Protein AF-A0A2M8PNL7-F1 (afdb_monomer_lite)

Radius of gyration: 15.79 Å; chains: 1; bounding box: 39×32×40 Å

Secondary structure (DSSP, 8-state):
--EE-TT--EE--S-SEEEEEEEEEEHHHHHHHHHHHSTTSSEEEEEEEEEETTEEEEEEEEEEEPPPGGGSEEETTEEEEEEEEEEEPPPP-

Foldseek 3Di:
DWDQDPVRDTDPPDDQKDKDWDFKDFPVRVCCCCCPAVVVDQKHKDWDFDDDPPGGPDIFIWIKGWDDPVRFDDDDRMTGGTIIMTGTDDDDD

pLDDT: mean 75.98, std 16.89, range [33.62, 93.44]

Structure (mmCIF, N/CA/C/O backbone):
data_AF-A0A2M8PNL7-F1
#
_entry.id   AF-A0A2M8PNL7-F1
#
loop_
_atom_site.group_PDB
_atom_site.id
_atom_site.type_symbol
_atom_site.label_atom_id
_atom_site.label_alt_id
_atom_site.label_comp_id
_atom_site.label_asym_id
_atom_site.label_entity_id
_atom_site.label_seq_id
_atom_site.pdbx_PDB_ins_code
_atom_site.Cartn_x
_atom_site.Cartn_y
_atom_site.Cartn_z
_atom_site.occupancy
_atom_site.B_iso_or_equiv
_atom_site.auth_seq_id
_atom_site.auth_comp_id
_atom_site.auth_asym_id
_atom_site.auth_atom_id
_atom_site.pdbx_PDB_model_num
ATOM 1 N N . ALA A 1 1 ? -19.305 -5.698 9.439 1.00 41.25 1 ALA A N 1
ATOM 2 C CA . ALA A 1 1 ? -19.807 -5.557 10.821 1.00 41.25 1 ALA A CA 1
ATOM 3 C C . ALA A 1 1 ? -20.255 -4.118 11.020 1.00 41.25 1 ALA A C 1
ATOM 5 O O . ALA A 1 1 ? -19.416 -3.237 10.895 1.00 41.25 1 ALA A O 1
ATOM 6 N N . PHE A 1 2 ? -21.546 -3.881 11.242 1.00 36.56 2 PHE A N 1
ATOM 7 C CA . PHE A 1 2 ? -22.093 -2.554 11.534 1.00 36.56 2 PHE A CA 1
ATOM 8 C C . PHE A 1 2 ? -21.763 -2.196 12.987 1.00 36.56 2 PHE A C 1
ATOM 10 O O . PHE A 1 2 ? -21.939 -3.031 13.872 1.00 36.56 2 PHE A O 1
ATOM 17 N N . ARG A 1 3 ? -21.242 -0.992 13.241 1.00 40.94 3 ARG A N 1
ATOM 18 C CA . ARG A 1 3 ? -21.089 -0.468 14.604 1.00 40.94 3 ARG A CA 1
ATOM 19 C C . ARG A 1 3 ? -22.181 0.570 14.809 1.00 40.94 3 ARG A C 1
ATOM 21 O O . ARG A 1 3 ? -22.141 1.622 14.186 1.00 40.94 3 ARG A O 1
ATOM 28 N N . ILE A 1 4 ? -23.151 0.240 15.652 1.00 39.72 4 ILE A N 1
ATOM 29 C CA . ILE A 1 4 ? -24.209 1.158 16.074 1.00 39.72 4 ILE A CA 1
ATOM 30 C C . ILE A 1 4 ? -23.706 1.825 17.355 1.00 39.72 4 ILE A C 1
ATOM 32 O O . ILE A 1 4 ? -23.396 1.129 18.324 1.00 39.72 4 ILE A O 1
ATOM 36 N N . ARG A 1 5 ? -23.556 3.153 17.351 1.00 41.78 5 ARG A N 1
ATOM 37 C CA . ARG A 1 5 ? -23.366 3.921 18.589 1.00 41.78 5 ARG A CA 1
ATOM 38 C C . ARG A 1 5 ? -24.738 4.211 19.208 1.00 41.78 5 ARG A C 1
ATOM 40 O O . ARG A 1 5 ? -25.746 4.247 18.509 1.00 41.78 5 ARG A O 1
ATOM 47 N N . ALA A 1 6 ? -24.773 4.414 20.525 1.00 45.19 6 ALA A N 1
ATOM 48 C CA . ALA A 1 6 ? -25.996 4.679 21.295 1.00 45.19 6 ALA A CA 1
ATOM 49 C C . ALA A 1 6 ? -26.700 6.012 20.937 1.00 45.19 6 ALA A C 1
ATOM 51 O O . ALA A 1 6 ? -27.745 6.316 21.499 1.00 45.19 6 ALA A O 1
ATOM 52 N N . ASP A 1 7 ? -26.148 6.786 19.998 1.00 48.06 7 ASP A N 1
ATOM 53 C CA . ASP A 1 7 ? -26.719 8.017 19.440 1.00 48.06 7 ASP A CA 1
ATOM 54 C C . ASP A 1 7 ? -27.625 7.771 18.214 1.00 48.06 7 ASP A C 1
ATOM 56 O O . ASP A 1 7 ? -28.124 8.717 17.611 1.00 48.06 7 ASP A O 1
ATOM 60 N N . GLY A 1 8 ? -27.853 6.507 17.833 1.00 33.62 8 GLY A N 1
ATOM 61 C CA . GLY A 1 8 ? -28.714 6.147 16.703 1.00 33.62 8 GLY A CA 1
ATOM 62 C C . GLY A 1 8 ? -28.072 6.376 15.334 1.00 33.62 8 GLY A C 1
ATOM 63 O O . GLY A 1 8 ? -28.717 6.144 14.309 1.00 33.62 8 GLY A O 1
ATOM 64 N N . THR A 1 9 ? -26.799 6.775 15.285 1.00 34.72 9 THR A N 1
ATOM 65 C CA . THR A 1 9 ? -26.127 7.035 14.016 1.00 34.72 9 THR A CA 1
ATOM 66 C C . THR A 1 9 ? -25.557 5.741 13.446 1.00 34.72 9 THR A C 1
ATOM 68 O O . THR A 1 9 ? -24.608 5.146 13.966 1.00 34.72 9 THR A O 1
ATOM 71 N N . ILE A 1 10 ? -26.166 5.275 12.355 1.00 41.25 10 ILE A N 1
ATOM 72 C CA . ILE A 1 10 ? -25.716 4.095 11.617 1.00 41.25 10 ILE A CA 1
ATOM 73 C C . ILE A 1 10 ? -24.585 4.531 10.691 1.00 41.25 10 ILE A C 1
ATOM 75 O O . ILE A 1 10 ? -24.817 5.051 9.602 1.00 41.25 10 ILE A O 1
ATOM 79 N N . TYR A 1 11 ? -23.347 4.290 11.106 1.00 43.62 11 TYR A N 1
ATOM 80 C CA . TYR A 1 11 ? -22.202 4.464 10.227 1.00 43.62 11 TYR A CA 1
ATOM 81 C C . TYR A 1 11 ? -21.754 3.108 9.674 1.00 43.62 11 TYR A C 1
ATOM 83 O O . TYR A 1 11 ? -21.494 2.154 10.416 1.00 43.62 11 TYR A O 1
ATOM 91 N N . ILE A 1 12 ? -21.637 3.011 8.349 1.00 46.69 12 ILE A N 1
ATOM 92 C CA . ILE A 1 12 ? -21.093 1.827 7.678 1.00 46.69 12 ILE A CA 1
ATOM 93 C C . ILE A 1 12 ? -19.618 1.717 8.081 1.00 46.69 12 ILE A C 1
ATOM 95 O O . ILE A 1 12 ? -18.767 2.477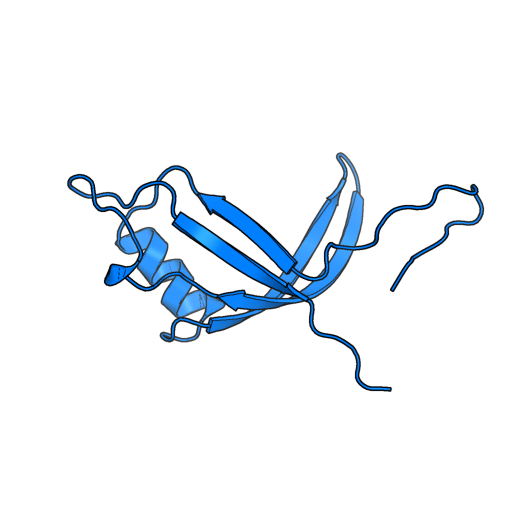 7.623 1.00 46.69 12 ILE A O 1
ATOM 99 N N . ALA A 1 13 ? -19.303 0.800 8.995 1.00 49.97 13 ALA A N 1
ATOM 100 C CA . ALA A 1 13 ? -17.940 0.596 9.465 1.00 49.97 13 ALA A CA 1
ATOM 101 C C . ALA A 1 13 ? -17.110 -0.114 8.388 1.00 49.97 13 ALA A C 1
ATOM 103 O O . ALA A 1 13 ? -16.997 -1.341 8.397 1.00 49.97 13 ALA A O 1
ATOM 104 N N . GLY A 1 14 ? -16.530 0.684 7.491 1.00 53.25 14 GLY A N 1
ATOM 105 C CA . GLY A 1 14 ? -15.597 0.264 6.449 1.00 53.25 14 GLY A CA 1
ATOM 106 C C . GLY A 1 14 ? -16.277 -0.558 5.358 1.00 53.25 14 GLY A C 1
ATOM 107 O O . GLY A 1 14 ? -16.773 -1.657 5.608 1.00 53.25 14 GLY A O 1
ATOM 108 N N . PHE A 1 15 ? -16.284 -0.039 4.132 1.00 58.19 15 PHE A N 1
ATOM 109 C CA . PHE A 1 15 ? -16.668 -0.820 2.959 1.00 58.19 15 PHE A CA 1
ATOM 110 C C . PHE A 1 15 ? -15.845 -2.121 2.918 1.00 58.19 15 PHE A C 1
ATOM 112 O O . PHE A 1 15 ? -14.652 -2.116 3.223 1.00 58.19 15 PHE A O 1
ATOM 119 N N . GLY A 1 16 ? -16.480 -3.254 2.586 1.00 67.00 16 GLY A N 1
ATOM 120 C CA . GLY A 1 16 ? -15.808 -4.565 2.554 1.00 67.00 16 GLY A CA 1
ATOM 121 C C . GLY A 1 16 ? -14.603 -4.595 1.606 1.00 67.00 16 GLY A C 1
ATOM 122 O O . GLY A 1 16 ? -13.629 -5.304 1.852 1.00 67.00 16 GLY A O 1
ATOM 123 N N . SER A 1 17 ? -14.640 -3.747 0.579 1.00 72.44 17 SER A N 1
ATOM 124 C CA . SER A 1 17 ? -13.481 -3.353 -0.211 1.00 72.44 17 SER A CA 1
ATOM 125 C C . SER A 1 17 ? -13.511 -1.846 -0.467 1.00 72.44 17 SER A C 1
ATOM 127 O O . SER A 1 17 ? -14.579 -1.242 -0.556 1.00 72.44 17 SER A O 1
ATOM 129 N N . MET A 1 18 ? -12.333 -1.242 -0.565 1.00 77.62 18 MET A N 1
ATOM 130 C CA . MET A 1 18 ? -12.128 0.164 -0.893 1.00 77.62 18 MET A CA 1
ATOM 131 C C . MET A 1 18 ? -11.059 0.257 -1.978 1.00 77.62 18 MET A C 1
ATOM 133 O O . MET A 1 18 ? -10.081 -0.488 -1.948 1.00 77.62 18 MET A O 1
ATOM 137 N N . SER A 1 19 ? -11.232 1.173 -2.928 1.00 81.12 19 SER A N 1
ATOM 138 C CA . SER A 1 19 ? -10.204 1.495 -3.916 1.00 81.12 19 SER A CA 1
ATOM 139 C C . SER A 1 19 ? -9.715 2.914 -3.666 1.00 81.12 19 SER A C 1
ATOM 141 O O . SER A 1 19 ? -10.498 3.857 -3.757 1.00 81.12 19 SER A O 1
ATOM 143 N N . LEU A 1 20 ? -8.435 3.063 -3.339 1.00 81.31 20 LEU A N 1
ATOM 144 C CA . LEU A 1 20 ? -7.769 4.356 -3.262 1.00 81.31 20 LEU A CA 1
ATOM 145 C C . LEU A 1 20 ? -7.113 4.630 -4.614 1.00 81.31 20 LEU A C 1
ATOM 147 O O . LEU A 1 20 ? -6.205 3.909 -5.021 1.00 81.31 20 LEU A O 1
ATOM 151 N N . LEU A 1 21 ? -7.587 5.655 -5.313 1.00 84.00 21 LEU A N 1
ATOM 152 C CA . LEU A 1 21 ? -7.013 6.065 -6.588 1.00 84.00 21 LEU A CA 1
ATOM 153 C C . LEU A 1 21 ? -5.867 7.046 -6.337 1.00 84.00 21 LEU A C 1
ATOM 155 O O . LEU A 1 21 ? -6.092 8.140 -5.818 1.00 84.00 21 LEU A O 1
ATOM 159 N N . LEU A 1 22 ? -4.649 6.664 -6.713 1.00 83.00 22 LEU A N 1
ATOM 160 C CA . LEU A 1 22 ? -3.520 7.586 -6.731 1.00 83.00 22 LEU A CA 1
ATOM 161 C C . LEU A 1 22 ? -3.477 8.294 -8.093 1.00 83.00 22 LEU A C 1
ATOM 163 O O . LEU A 1 22 ? -3.396 7.613 -9.116 1.00 83.00 22 LEU A O 1
ATOM 167 N N . PRO A 1 23 ? -3.524 9.638 -8.141 1.00 82.81 23 PRO A N 1
ATOM 168 C CA . PRO A 1 23 ? -3.574 10.367 -9.408 1.00 82.81 23 PRO A CA 1
ATOM 169 C C . PRO A 1 23 ? -2.299 10.170 -10.232 1.00 82.81 23 PRO A C 1
ATOM 171 O O . PRO A 1 23 ? -2.376 9.972 -11.441 1.00 82.81 23 PRO A O 1
ATOM 174 N N . ALA A 1 24 ? -1.141 10.168 -9.570 1.00 84.56 24 ALA A N 1
ATOM 175 C CA . ALA A 1 24 ? 0.145 9.858 -10.168 1.00 84.56 24 ALA A CA 1
ATOM 176 C C . ALA A 1 24 ? 1.085 9.246 -9.120 1.00 84.56 24 ALA A C 1
ATOM 178 O O . ALA A 1 24 ? 1.040 9.623 -7.947 1.00 84.56 24 ALA A O 1
ATOM 179 N N . ILE A 1 25 ? 1.949 8.329 -9.547 1.00 89.75 25 ILE A N 1
ATOM 180 C CA . ILE A 1 25 ? 3.009 7.746 -8.719 1.00 89.75 25 ILE A CA 1
ATOM 181 C C . ILE A 1 25 ? 4.267 7.514 -9.566 1.00 89.75 25 ILE A C 1
ATOM 183 O O . ILE A 1 25 ? 4.177 7.154 -10.740 1.00 89.75 25 ILE A O 1
ATOM 187 N N . THR A 1 26 ? 5.452 7.739 -8.999 1.00 91.12 26 THR A N 1
ATOM 188 C CA . THR A 1 26 ? 6.720 7.382 -9.659 1.00 91.12 26 THR A CA 1
ATOM 189 C C . THR A 1 26 ? 7.017 5.890 -9.509 1.00 91.12 26 THR A C 1
ATOM 191 O O . THR A 1 26 ? 6.518 5.236 -8.591 1.00 91.12 26 THR A O 1
ATOM 194 N N . TRP A 1 27 ? 7.903 5.351 -10.354 1.00 88.31 27 TRP A N 1
ATOM 195 C CA . TRP A 1 27 ? 8.376 3.968 -10.201 1.00 88.31 27 TRP A CA 1
ATOM 196 C C . TRP A 1 27 ? 8.946 3.701 -8.799 1.00 88.31 27 TRP A C 1
ATOM 198 O O . TRP A 1 27 ? 8.568 2.725 -8.161 1.00 88.31 27 TRP A O 1
ATOM 208 N N . ALA A 1 28 ? 9.791 4.599 -8.281 1.00 90.56 28 ALA A N 1
ATOM 209 C CA . ALA A 1 28 ? 10.410 4.436 -6.965 1.00 90.56 28 ALA A CA 1
ATOM 210 C C . ALA A 1 28 ? 9.378 4.425 -5.822 1.00 90.56 28 ALA A C 1
ATOM 212 O O . ALA A 1 28 ? 9.491 3.638 -4.885 1.00 90.56 28 ALA A O 1
ATOM 213 N N . GLN A 1 29 ? 8.343 5.267 -5.906 1.00 90.56 29 GLN A N 1
ATOM 214 C CA . GLN A 1 29 ? 7.249 5.271 -4.932 1.00 90.56 29 GLN A CA 1
ATOM 215 C C . GLN A 1 29 ? 6.428 3.979 -5.007 1.00 90.56 29 GLN A C 1
ATOM 217 O O . GLN A 1 29 ? 6.077 3.415 -3.972 1.00 90.56 29 GLN A O 1
ATOM 222 N N . TYR A 1 30 ? 6.146 3.483 -6.213 1.00 90.56 30 TYR A N 1
ATOM 223 C CA . TYR A 1 30 ? 5.461 2.206 -6.373 1.00 90.56 30 TYR A CA 1
ATOM 224 C C . TYR A 1 30 ? 6.295 1.035 -5.844 1.00 90.56 30 TYR A C 1
ATOM 226 O O . TYR A 1 30 ? 5.781 0.181 -5.124 1.00 90.56 30 TYR A O 1
ATOM 234 N N . GLU A 1 31 ? 7.587 1.000 -6.160 1.00 91.25 31 GLU A N 1
ATOM 235 C CA . GLU A 1 31 ? 8.507 -0.025 -5.677 1.00 91.25 31 GLU A CA 1
ATOM 236 C C . GLU A 1 31 ? 8.612 -0.002 -4.148 1.00 91.25 31 GLU A C 1
ATOM 238 O O . GLU A 1 31 ? 8.600 -1.057 -3.509 1.00 91.25 31 GLU A O 1
ATOM 243 N N . HIS A 1 32 ? 8.597 1.186 -3.540 1.00 92.31 32 HIS A N 1
A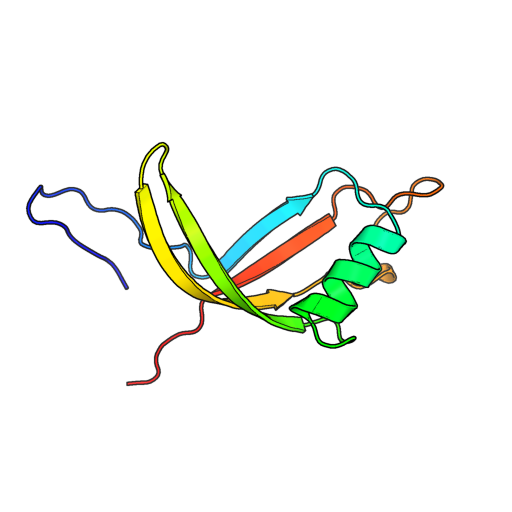TOM 244 C CA . HIS A 1 32 ? 8.508 1.329 -2.092 1.00 92.31 32 HIS A CA 1
ATOM 245 C C . HIS A 1 32 ? 7.208 0.738 -1.528 1.00 92.31 32 HIS A C 1
ATOM 247 O O . HIS A 1 32 ? 7.258 -0.016 -0.556 1.00 92.31 32 HIS A O 1
ATOM 253 N N . LEU A 1 33 ? 6.051 1.007 -2.148 1.00 90.50 33 LEU A N 1
ATOM 254 C CA . LEU A 1 33 ? 4.783 0.393 -1.730 1.00 90.50 33 LEU A CA 1
ATOM 255 C C . LEU A 1 33 ? 4.837 -1.138 -1.835 1.00 90.50 33 LEU A C 1
ATOM 257 O O . LEU A 1 33 ? 4.405 -1.845 -0.924 1.00 90.50 33 LEU A O 1
ATOM 261 N N . ARG A 1 34 ? 5.400 -1.644 -2.933 1.00 92.81 34 ARG A N 1
ATOM 262 C CA . ARG A 1 34 ? 5.531 -3.072 -3.230 1.00 92.81 34 ARG A CA 1
ATOM 263 C C . ARG A 1 34 ? 6.418 -3.796 -2.223 1.00 92.81 34 ARG A C 1
ATOM 265 O O . ARG A 1 34 ? 6.054 -4.848 -1.703 1.00 92.81 34 ARG A O 1
ATOM 272 N N . THR A 1 35 ? 7.578 -3.233 -1.925 1.00 93.44 35 THR A N 1
ATOM 273 C CA . THR A 1 35 ? 8.542 -3.822 -0.988 1.00 93.44 35 THR A CA 1
ATOM 274 C C . THR A 1 35 ? 8.077 -3.704 0.462 1.00 93.44 35 THR A C 1
ATOM 276 O O . THR A 1 35 ? 8.162 -4.680 1.202 1.00 93.44 35 THR A O 1
ATOM 279 N N . THR A 1 36 ? 7.503 -2.560 0.843 1.00 92.31 36 THR A N 1
ATOM 280 C CA . THR A 1 36 ? 7.104 -2.272 2.231 1.00 92.31 36 THR A CA 1
ATOM 281 C C . THR A 1 36 ? 5.801 -2.960 2.628 1.00 92.31 36 THR A C 1
ATOM 283 O O . THR A 1 36 ? 5.719 -3.544 3.704 1.00 92.31 36 THR A O 1
ATOM 286 N N . TYR A 1 37 ? 4.775 -2.906 1.773 1.00 89.44 37 TYR A N 1
ATOM 287 C CA . TYR A 1 37 ? 3.420 -3.350 2.129 1.00 89.44 37 TYR A CA 1
ATOM 288 C C . TYR A 1 37 ? 2.987 -4.647 1.446 1.00 89.44 37 TYR A C 1
ATOM 290 O O . TYR A 1 37 ? 1.972 -5.219 1.834 1.00 89.44 37 TYR A O 1
ATOM 298 N N . ALA A 1 38 ? 3.737 -5.120 0.447 1.00 91.56 38 ALA A N 1
ATOM 299 C CA . ALA A 1 38 ? 3.464 -6.373 -0.257 1.00 91.56 38 ALA A CA 1
ATOM 300 C C . ALA A 1 38 ? 4.644 -7.363 -0.235 1.00 91.56 38 ALA A C 1
ATOM 302 O O . ALA A 1 38 ? 4.609 -8.355 -0.959 1.00 91.56 38 ALA A O 1
ATOM 303 N N . ALA A 1 39 ? 5.682 -7.114 0.577 1.00 90.44 39 ALA A N 1
ATOM 304 C CA . ALA A 1 39 ? 6.871 -7.967 0.704 1.00 90.44 39 ALA A CA 1
ATOM 305 C C . ALA A 1 39 ? 7.522 -8.334 -0.651 1.00 90.44 39 ALA A C 1
ATOM 307 O O . ALA A 1 39 ? 8.015 -9.442 -0.846 1.00 90.44 39 ALA A O 1
ATOM 308 N N . GLY A 1 40 ? 7.480 -7.414 -1.621 1.00 87.94 40 GLY A N 1
ATOM 309 C CA . GLY A 1 40 ? 7.989 -7.631 -2.978 1.00 87.94 40 GLY A CA 1
ATOM 310 C C 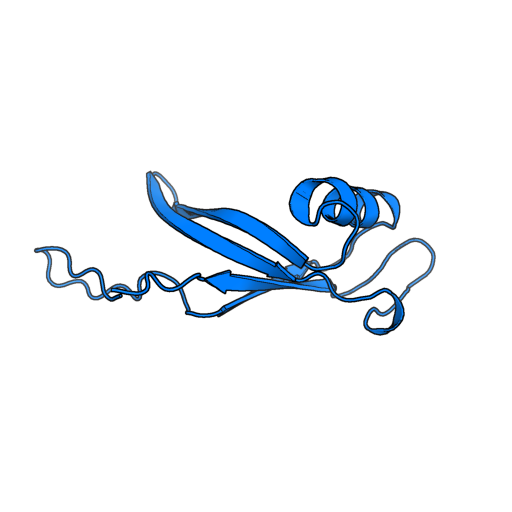. GLY A 1 40 ? 7.012 -8.333 -3.932 1.00 87.94 40 GLY A C 1
ATOM 311 O O . GLY A 1 40 ? 7.300 -8.423 -5.126 1.00 87.94 40 GLY A O 1
ATOM 312 N N . GLY A 1 41 ? 5.845 -8.780 -3.464 1.00 92.00 41 GLY A N 1
ATOM 313 C CA . GLY A 1 41 ? 4.731 -9.254 -4.292 1.00 92.00 41 GLY A CA 1
ATOM 314 C C . GLY A 1 41 ? 3.800 -8.123 -4.744 1.00 92.00 41 GLY A C 1
ATOM 315 O O . GLY A 1 41 ? 4.149 -6.954 -4.661 1.00 92.00 41 GLY A O 1
ATOM 316 N N . TYR A 1 42 ? 2.591 -8.462 -5.198 1.00 91.31 42 TYR A N 1
ATOM 317 C CA . TYR A 1 42 ? 1.538 -7.493 -5.568 1.00 91.31 42 TYR A CA 1
ATOM 318 C C . TYR A 1 42 ? 0.365 -7.479 -4.582 1.00 91.31 42 TYR A C 1
ATOM 320 O O . TYR A 1 42 ? -0.649 -6.816 -4.803 1.00 91.31 42 TYR A O 1
ATOM 328 N N . SER A 1 43 ? 0.492 -8.217 -3.483 1.00 90.44 43 SER A N 1
ATOM 329 C CA . SER A 1 43 ? -0.486 -8.250 -2.408 1.00 90.44 43 SER A CA 1
ATOM 330 C C . SER A 1 43 ? 0.194 -8.430 -1.062 1.00 90.44 43 SER A C 1
ATOM 332 O O . SER A 1 43 ? 1.136 -9.213 -0.963 1.00 90.44 43 SER A O 1
ATOM 334 N N . GLY A 1 44 ? -0.319 -7.778 -0.024 1.00 90.25 44 GLY A N 1
ATOM 335 C CA . GLY A 1 44 ? 0.174 -7.968 1.336 1.00 90.25 44 GLY A CA 1
ATOM 336 C C . GLY A 1 44 ? -0.823 -7.556 2.405 1.00 90.25 44 GLY A C 1
ATOM 337 O O . GLY A 1 44 ? -1.849 -6.932 2.128 1.00 90.25 44 GLY A O 1
ATOM 338 N N . LEU A 1 45 ? -0.532 -7.969 3.636 1.00 90.19 45 LEU A N 1
ATOM 339 C CA . LEU A 1 45 ? -1.356 -7.682 4.803 1.00 90.19 45 LEU A CA 1
ATOM 340 C C . LEU A 1 45 ? -1.008 -6.298 5.346 1.00 90.19 45 LEU A C 1
ATOM 342 O O . LEU A 1 45 ? 0.151 -6.008 5.631 1.00 90.19 45 LEU A O 1
ATOM 346 N N . VAL A 1 46 ? -2.024 -5.456 5.506 1.00 87.69 46 VAL A N 1
ATOM 347 C CA . VAL A 1 46 ? -1.886 -4.093 6.021 1.00 87.69 46 VAL A CA 1
ATOM 348 C C . VAL A 1 46 ? -2.938 -3.812 7.085 1.00 87.69 46 VAL A C 1
ATOM 350 O O . VAL A 1 46 ? -4.043 -4.354 7.057 1.00 87.69 46 VAL A O 1
ATOM 353 N N . THR A 1 47 ? -2.619 -2.904 8.000 1.00 86.81 47 THR A N 1
ATOM 354 C CA . THR A 1 47 ? -3.595 -2.348 8.940 1.00 86.81 47 THR A CA 1
ATOM 355 C C . THR A 1 47 ? -4.012 -0.974 8.444 1.00 86.81 47 THR A C 1
ATOM 357 O O . THR A 1 47 ? -3.183 -0.074 8.325 1.00 86.81 47 THR A O 1
ATOM 360 N N . VAL A 1 48 ? -5.299 -0.798 8.155 1.00 81.25 48 VAL A N 1
ATOM 361 C CA . VAL A 1 48 ? -5.844 0.483 7.703 1.00 81.25 48 VAL A CA 1
ATOM 362 C C . VAL A 1 48 ? -6.419 1.224 8.901 1.00 81.25 48 VAL A C 1
ATOM 364 O O . VAL A 1 48 ? -7.393 0.777 9.512 1.00 81.25 48 VAL A O 1
ATOM 367 N N . GLY A 1 49 ? -5.812 2.367 9.218 1.00 79.88 49 GLY A N 1
ATOM 368 C CA . GLY A 1 49 ? -6.331 3.320 10.190 1.00 79.88 49 GLY A CA 1
ATOM 369 C C . GLY A 1 49 ? -7.179 4.379 9.503 1.00 79.88 49 GLY A C 1
ATOM 370 O O . GLY A 1 49 ? -6.661 5.236 8.792 1.00 79.88 49 GLY A O 1
ATOM 371 N N . THR A 1 50 ? -8.489 4.332 9.721 1.00 73.44 50 THR A N 1
ATOM 372 C CA . THR A 1 50 ? -9.412 5.385 9.279 1.00 73.44 50 THR A CA 1
ATOM 373 C C . THR A 1 50 ? -9.558 6.422 10.380 1.00 73.44 50 THR A C 1
ATOM 375 O O . THR A 1 50 ? -9.774 6.074 11.542 1.00 73.44 50 THR A O 1
ATOM 378 N N . ARG A 1 51 ? -9.423 7.699 10.022 1.00 72.00 51 ARG A N 1
ATOM 379 C CA . ARG A 1 51 ? -9.561 8.832 10.940 1.00 72.00 51 ARG A CA 1
ATOM 380 C C . ARG A 1 51 ? -10.653 9.767 10.437 1.00 72.00 51 ARG A C 1
ATOM 382 O O . ARG A 1 51 ? -10.781 9.962 9.231 1.00 72.00 51 ARG A O 1
ATOM 389 N N . THR A 1 52 ? -11.423 10.338 11.353 1.00 69.94 52 THR A N 1
ATOM 390 C CA . THR A 1 52 ? -12.201 11.555 11.085 1.00 69.94 52 THR A CA 1
ATOM 391 C C . THR A 1 52 ? -11.337 12.769 11.436 1.00 69.94 52 THR A C 1
ATOM 393 O O . THR A 1 52 ? -10.240 12.611 11.971 1.00 69.94 52 THR A O 1
ATOM 396 N N . THR A 1 53 ? -11.801 13.984 11.139 1.00 69.25 53 THR A N 1
ATOM 397 C CA . THR A 1 53 ? -11.080 15.265 11.300 1.00 69.25 53 THR A CA 1
ATOM 398 C C . THR A 1 53 ? -10.528 15.571 12.705 1.00 69.25 53 THR A C 1
ATOM 400 O O . THR A 1 53 ? -9.898 16.608 12.878 1.00 69.25 53 THR A O 1
ATOM 403 N N . GLY A 1 54 ?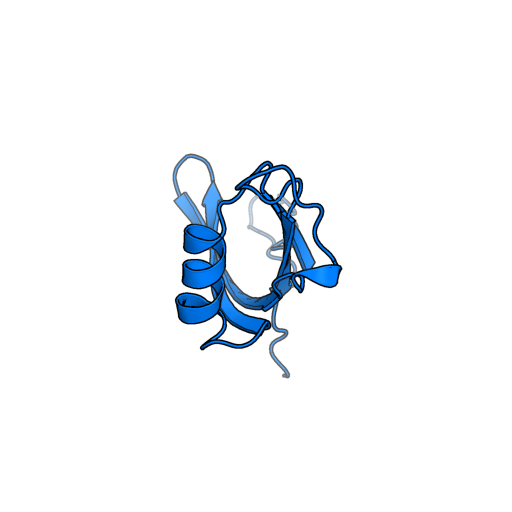 -10.695 14.684 13.692 1.00 64.25 54 GLY A N 1
ATOM 404 C CA . GLY A 1 54 ? -10.082 14.812 15.015 1.00 64.25 54 GLY A CA 1
ATOM 405 C C . GLY A 1 54 ? -9.842 13.512 15.794 1.00 64.25 54 GLY A C 1
ATOM 406 O O . GLY A 1 54 ? -9.331 13.603 16.903 1.00 64.25 54 GLY A O 1
ATOM 407 N N . ASP A 1 55 ? -10.178 12.321 15.273 1.00 62.31 55 ASP A N 1
ATOM 408 C CA . ASP A 1 55 ? -10.021 11.069 16.036 1.00 62.31 55 ASP A CA 1
ATOM 409 C C . ASP A 1 55 ? -9.824 9.824 15.146 1.00 62.31 55 ASP A C 1
ATOM 411 O O . ASP A 1 55 ? -10.168 9.811 13.958 1.00 62.31 55 ASP A O 1
ATOM 415 N N . THR A 1 56 ? -9.267 8.753 15.721 1.00 62.59 56 THR A N 1
ATOM 416 C CA . THR A 1 56 ? -9.164 7.440 15.069 1.00 62.59 56 THR A CA 1
ATOM 417 C C . THR A 1 56 ? -10.522 6.752 15.090 1.00 62.59 56 THR A C 1
ATOM 419 O O . THR A 1 56 ? -10.998 6.277 16.115 1.00 62.59 56 THR A O 1
ATOM 422 N N . TYR A 1 57 ? -11.143 6.676 13.919 1.00 66.50 57 TYR A N 1
ATOM 423 C CA . TYR A 1 57 ? -12.491 6.160 13.741 1.00 66.50 57 TYR A CA 1
ATOM 424 C C . TYR A 1 57 ? -12.536 4.625 13.799 1.00 66.50 57 TYR A C 1
ATOM 426 O O . TYR A 1 57 ? -13.363 4.039 14.504 1.00 66.50 57 TYR A O 1
ATOM 434 N N . ALA A 1 58 ? -11.628 3.953 13.085 1.00 69.25 58 ALA A N 1
ATOM 435 C CA . ALA A 1 58 ? -11.492 2.499 13.130 1.00 69.25 58 ALA A CA 1
ATOM 436 C C . ALA A 1 58 ? -10.138 2.033 12.582 1.00 69.25 58 ALA A C 1
ATOM 438 O O . ALA A 1 58 ? -9.678 2.539 11.560 1.00 69.25 58 ALA A O 1
ATOM 439 N N . ASN A 1 59 ? -9.577 0.999 13.212 1.00 77.44 59 ASN A N 1
ATOM 440 C CA . ASN A 1 59 ? -8.457 0.220 12.688 1.00 77.44 59 ASN A CA 1
ATOM 441 C C . ASN A 1 59 ? -8.970 -1.152 12.243 1.00 77.44 59 ASN A C 1
ATOM 443 O O . ASN A 1 59 ? -9.719 -1.799 12.982 1.00 77.44 59 ASN A O 1
ATOM 447 N N . TYR A 1 60 ? -8.583 -1.603 11.053 1.00 79.31 60 TYR A N 1
ATOM 448 C CA . TYR A 1 60 ? -8.907 -2.947 10.579 1.00 79.31 60 TYR A CA 1
ATOM 449 C C . TYR A 1 60 ? -7.777 -3.548 9.750 1.00 79.31 60 TYR A C 1
ATOM 451 O O . TYR A 1 60 ? -7.072 -2.843 9.031 1.00 79.31 60 TYR A O 1
ATOM 459 N N . ASN A 1 61 ? -7.647 -4.870 9.834 1.00 85.38 61 ASN A N 1
ATOM 460 C CA . ASN A 1 61 ? -6.737 -5.631 8.988 1.00 85.38 61 ASN A CA 1
ATOM 461 C C . ASN A 1 61 ? -7.352 -5.775 7.594 1.00 85.38 61 ASN A C 1
ATOM 463 O O . ASN A 1 61 ? -8.546 -6.072 7.447 1.00 85.38 61 ASN A O 1
ATOM 467 N N . ALA A 1 62 ? -6.541 -5.552 6.573 1.00 86.19 62 ALA A N 1
ATOM 468 C CA . ALA A 1 62 ? -6.928 -5.633 5.180 1.00 86.19 62 ALA A CA 1
ATOM 469 C C . ALA A 1 62 ? -5.814 -6.263 4.342 1.00 86.19 62 ALA A C 1
ATOM 471 O O . ALA A 1 62 ? -4.642 -6.254 4.712 1.00 86.19 62 ALA A O 1
ATOM 472 N N . VAL A 1 63 ? -6.193 -6.780 3.181 1.00 89.12 63 VAL A N 1
ATOM 473 C CA . VAL A 1 63 ? -5.262 -7.136 2.116 1.00 89.12 63 VAL A CA 1
ATOM 474 C C . VAL A 1 63 ? -5.157 -5.937 1.180 1.00 89.12 63 VAL A C 1
ATOM 476 O O . VAL A 1 63 ? -6.159 -5.532 0.581 1.00 89.12 63 VAL A O 1
ATOM 479 N N . LEU A 1 64 ? -3.959 -5.369 1.064 1.00 90.25 64 LEU A N 1
ATOM 480 C CA . LEU A 1 64 ? -3.611 -4.430 0.005 1.00 90.25 64 LEU A CA 1
ATOM 481 C C . LEU A 1 64 ? -3.312 -5.229 -1.259 1.00 90.25 64 LEU A C 1
ATOM 483 O O . LEU A 1 64 ? -2.539 -6.182 -1.213 1.00 90.25 64 LEU A O 1
ATOM 487 N N . ARG A 1 65 ? -3.882 -4.812 -2.385 1.00 91.88 65 ARG A N 1
ATOM 488 C CA . ARG A 1 65 ? -3.535 -5.299 -3.714 1.00 91.88 65 ARG A CA 1
ATOM 489 C C . ARG A 1 65 ? -3.072 -4.126 -4.563 1.00 91.88 65 ARG A C 1
ATOM 491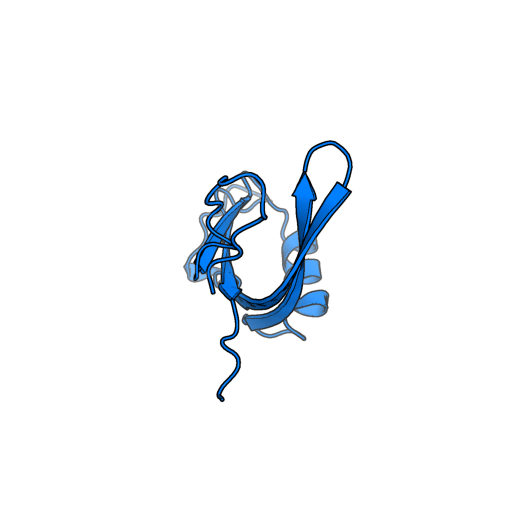 O O . ARG A 1 65 ? -3.804 -3.150 -4.750 1.00 91.88 65 ARG A O 1
ATOM 498 N N . LEU A 1 66 ? -1.847 -4.252 -5.050 1.00 90.81 66 LEU A N 1
ATOM 499 C CA . LEU A 1 66 ? -1.242 -3.344 -6.003 1.00 90.81 66 LEU A CA 1
ATOM 500 C C . LEU A 1 66 ? -1.616 -3.805 -7.417 1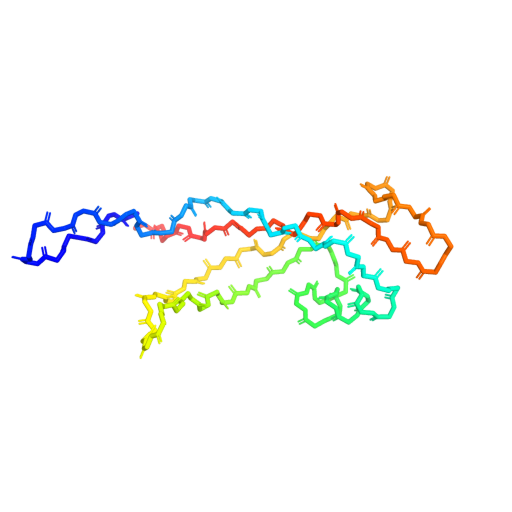.00 90.81 66 LEU A C 1
ATOM 502 O O . LEU A 1 66 ? -1.617 -5.013 -7.672 1.00 90.81 66 LEU A O 1
ATOM 506 N N . PRO A 1 67 ? -1.923 -2.879 -8.333 1.00 89.31 67 PRO A N 1
ATOM 507 C CA . PRO A 1 67 ? -2.025 -3.209 -9.744 1.00 89.31 67 PRO A CA 1
ATOM 508 C C . PRO A 1 67 ? -0.639 -3.592 -10.267 1.00 89.31 67 PRO A C 1
ATOM 510 O O . PRO A 1 67 ? 0.382 -3.044 -9.837 1.00 89.31 67 PRO A O 1
ATOM 513 N N . THR A 1 68 ? -0.600 -4.559 -11.168 1.00 87.88 68 THR A N 1
ATOM 514 C CA . THR A 1 68 ? 0.617 -4.964 -11.872 1.00 87.88 68 THR A CA 1
ATOM 515 C C . THR A 1 68 ? 1.015 -3.902 -12.901 1.00 87.88 68 THR A C 1
ATOM 517 O O . THR A 1 68 ? 0.150 -3.164 -13.371 1.00 87.88 68 THR A O 1
ATOM 520 N N . PRO A 1 69 ? 2.304 -3.797 -13.281 1.00 84.44 69 PRO A N 1
ATOM 521 C CA . PRO A 1 69 ? 2.761 -2.818 -14.272 1.00 84.44 69 PRO A CA 1
ATOM 522 C C . PRO A 1 69 ? 1.991 -2.842 -15.599 1.00 84.44 69 PRO A C 1
ATOM 524 O O . PRO A 1 69 ? 1.874 -1.808 -16.244 1.00 84.44 69 PRO A O 1
ATOM 527 N N . GLU A 1 70 ? 1.452 -4.001 -15.981 1.00 83.56 70 GLU A N 1
ATOM 528 C CA . GLU A 1 70 ? 0.642 -4.200 -17.190 1.00 83.56 70 GLU A CA 1
ATOM 529 C C . GLU A 1 70 ? -0.771 -3.605 -17.072 1.00 83.56 70 GLU A C 1
ATOM 531 O O . GLU A 1 70 ? -1.377 -3.238 -18.074 1.00 83.56 70 GLU A O 1
ATOM 536 N N . GLU A 1 71 ? -1.294 -3.479 -15.849 1.00 81.75 71 GLU A N 1
ATOM 537 C CA . GLU A 1 71 ? -2.611 -2.902 -15.549 1.00 81.75 71 GLU A CA 1
ATOM 538 C C . GLU A 1 71 ? -2.563 -1.371 -15.382 1.00 81.75 71 GLU A C 1
ATOM 540 O O . GLU A 1 71 ? -3.597 -0.749 -15.135 1.00 81.75 71 GLU A O 1
ATOM 545 N N . MET A 1 72 ? -1.378 -0.754 -15.471 1.00 83.19 72 MET A N 1
ATOM 546 C CA . MET A 1 72 ? -1.176 0.678 -15.235 1.00 83.19 72 MET A CA 1
ATOM 547 C C . MET A 1 72 ? -0.819 1.437 -16.508 1.00 83.19 72 MET A C 1
ATOM 549 O O . MET A 1 72 ? 0.013 1.010 -17.307 1.00 83.19 72 MET A O 1
ATOM 553 N N . GLU A 1 73 ? -1.396 2.629 -16.652 1.00 82.38 73 GLU A N 1
ATOM 554 C CA . GLU A 1 73 ? -1.042 3.543 -17.729 1.00 82.38 73 GLU A CA 1
ATOM 555 C C . GLU A 1 73 ? 0.213 4.338 -17.356 1.00 82.38 73 GLU A C 1
ATOM 557 O O . GLU A 1 73 ? 0.268 5.033 -16.335 1.00 82.38 73 GLU A O 1
ATOM 562 N N . ARG A 1 74 ? 1.245 4.236 -18.197 1.00 79.50 74 ARG A N 1
ATOM 563 C CA . ARG A 1 74 ? 2.512 4.938 -18.004 1.00 79.50 74 ARG A CA 1
ATOM 564 C C . ARG A 1 74 ? 2.582 6.180 -18.878 1.00 79.50 74 ARG A C 1
ATOM 566 O O . ARG A 1 74 ? 2.550 6.082 -20.101 1.00 79.50 74 ARG A O 1
ATOM 573 N N . GLN A 1 75 ? 2.829 7.324 -18.247 1.00 80.94 75 GLN A N 1
ATOM 574 C CA . GLN A 1 75 ? 3.162 8.567 -18.929 1.00 80.94 75 GLN A CA 1
ATOM 575 C C . GLN A 1 75 ? 4.564 9.026 -18.502 1.00 80.94 75 GLN A C 1
ATOM 577 O O . GLN A 1 75 ? 4.799 9.420 -17.359 1.00 80.94 75 GLN A O 1
ATOM 582 N N . PHE A 1 76 ? 5.522 8.953 -19.431 1.00 79.75 76 PHE A N 1
ATOM 583 C CA . PHE A 1 76 ? 6.939 9.264 -19.197 1.00 79.75 76 PHE A CA 1
ATOM 584 C C . PHE A 1 76 ? 7.545 8.488 -18.006 1.00 79.75 76 PHE A C 1
ATOM 586 O O . PHE A 1 76 ? 7.833 7.289 -18.117 1.00 79.75 76 PHE A O 1
ATOM 593 N N . THR A 1 77 ? 7.759 9.184 -16.886 1.00 79.31 77 THR A N 1
ATOM 594 C CA . THR A 1 77 ? 8.379 8.709 -15.639 1.00 79.31 77 THR A CA 1
ATOM 595 C C . THR A 1 77 ? 7.364 8.356 -14.545 1.00 79.31 77 THR A C 1
ATOM 597 O O . THR A 1 77 ? 7.768 7.928 -13.462 1.00 79.31 77 THR A O 1
ATOM 600 N N . HIS A 1 78 ? 6.063 8.507 -14.817 1.00 82.81 78 HIS A N 1
ATOM 601 C CA . HIS A 1 78 ? 4.987 8.300 -13.849 1.00 82.81 78 HIS A CA 1
ATOM 602 C C . HIS A 1 78 ? 3.958 7.286 -14.348 1.00 82.81 78 HIS A C 1
ATOM 604 O O . HIS A 1 78 ? 3.769 7.091 -15.552 1.00 82.81 78 HIS A O 1
ATOM 610 N N . TRP A 1 79 ? 3.269 6.668 -13.398 1.00 85.06 79 TRP A N 1
ATOM 611 C CA . TRP A 1 79 ? 2.044 5.917 -13.632 1.00 85.06 79 TRP A CA 1
ATOM 612 C C . TRP A 1 79 ? 0.851 6.734 -13.177 1.00 85.06 79 TRP A C 1
ATOM 614 O O . TRP A 1 79 ? 0.884 7.321 -12.093 1.00 85.06 79 TRP A O 1
ATOM 624 N N . LEU A 1 80 ? -0.175 6.788 -14.019 1.00 82.31 80 LEU A N 1
ATOM 625 C CA . LEU A 1 80 ? -1.372 7.583 -13.793 1.00 82.31 80 LEU A CA 1
ATOM 626 C C . LEU A 1 80 ? -2.523 6.715 -13.306 1.00 82.31 80 LEU A C 1
ATOM 628 O O . LEU A 1 80 ? -2.664 5.563 -13.712 1.00 82.31 80 LEU A O 1
ATOM 632 N N . GLY A 1 81 ? -3.355 7.297 -12.442 1.00 78.50 81 GLY A N 1
ATOM 633 C CA . GLY A 1 81 ? -4.621 6.693 -12.032 1.00 78.50 81 GLY A CA 1
ATOM 634 C C . GLY A 1 81 ? -4.468 5.304 -11.415 1.00 78.50 81 GLY A C 1
ATOM 635 O O . GLY A 1 81 ? -5.261 4.422 -11.716 1.00 78.50 81 GLY A O 1
ATOM 636 N N . VAL A 1 82 ? -3.459 5.098 -10.566 1.00 84.38 82 VAL A N 1
ATOM 637 C CA . VAL A 1 82 ? -3.104 3.790 -9.997 1.00 84.38 82 VAL A CA 1
ATOM 638 C C . VAL A 1 82 ? -4.111 3.387 -8.909 1.00 84.38 82 VAL A C 1
ATOM 640 O O . VAL A 1 82 ? -4.139 4.024 -7.849 1.00 84.38 82 VAL A O 1
ATOM 643 N N . PRO A 1 83 ? -4.940 2.340 -9.114 1.00 84.31 83 PRO A N 1
ATOM 644 C CA . PRO A 1 83 ? -5.947 1.945 -8.136 1.00 84.31 83 PRO A CA 1
ATOM 645 C C . PRO A 1 83 ? -5.366 0.972 -7.102 1.00 84.31 83 PRO A C 1
ATOM 647 O O . PRO A 1 83 ? -5.159 -0.209 -7.378 1.00 84.31 83 PRO A O 1
ATOM 650 N N . LEU A 1 84 ? -5.160 1.441 -5.875 1.00 86.38 84 LEU A N 1
ATOM 651 C CA . LEU A 1 84 ? -4.812 0.587 -4.742 1.00 86.38 84 LEU A CA 1
ATOM 652 C C . LEU A 1 84 ? -6.081 -0.029 -4.155 1.00 86.38 84 LEU A C 1
ATOM 654 O O . LEU A 1 84 ? -6.950 0.690 -3.658 1.00 86.38 84 LEU A O 1
ATOM 658 N N . ARG A 1 85 ? -6.193 -1.358 -4.168 1.00 88.62 85 ARG A N 1
ATOM 659 C CA . ARG A 1 85 ? -7.367 -2.042 -3.607 1.00 88.62 85 ARG A CA 1
ATOM 660 C C . ARG A 1 85 ? -7.081 -2.519 -2.193 1.00 88.62 85 ARG A C 1
ATOM 662 O O . ARG A 1 85 ? -6.105 -3.220 -1.956 1.00 88.62 85 ARG A O 1
ATOM 669 N N . LEU A 1 86 ? -7.964 -2.180 -1.268 1.00 86.19 86 LEU A N 1
ATOM 670 C CA . LEU A 1 86 ? -7.922 -2.585 0.131 1.00 86.19 86 LEU A CA 1
ATOM 671 C C . LEU A 1 86 ? -9.148 -3.445 0.411 1.00 86.19 86 LEU A C 1
ATOM 673 O O . LEU A 1 86 ? -10.276 -2.968 0.312 1.00 86.19 86 LEU A O 1
ATOM 677 N N . THR A 1 87 ? -8.939 -4.712 0.754 1.00 86.19 87 THR A N 1
ATOM 678 C CA . THR A 1 87 ? -10.033 -5.639 1.082 1.00 86.19 87 THR A CA 1
ATOM 679 C C . THR A 1 87 ? -9.977 -5.975 2.557 1.00 86.19 87 THR A C 1
ATOM 681 O O . THR A 1 87 ? -8.987 -6.536 3.023 1.00 86.19 87 THR A O 1
ATOM 684 N N . ARG A 1 88 ? -11.023 -5.627 3.308 1.00 83.44 88 ARG A N 1
ATOM 685 C CA . ARG A 1 88 ? -11.072 -5.884 4.749 1.00 83.44 88 ARG A CA 1
ATOM 686 C C . ARG A 1 88 ? -11.110 -7.390 5.008 1.00 83.44 88 ARG A C 1
ATOM 688 O O . ARG A 1 88 ? -11.926 -8.100 4.426 1.00 83.44 88 ARG A O 1
ATOM 695 N N . MET A 1 89 ? -10.281 -7.860 5.935 1.00 82.00 89 MET A N 1
ATOM 696 C CA . MET A 1 89 ? -10.330 -9.248 6.383 1.00 82.00 89 MET A CA 1
ATOM 697 C C . MET A 1 89 ? -11.560 -9.469 7.265 1.00 82.00 89 MET A C 1
ATOM 699 O O . MET A 1 89 ? -11.846 -8.680 8.174 1.00 82.00 89 MET A O 1
ATOM 703 N N . GLN A 1 90 ? -12.304 -10.536 6.985 1.00 71.38 90 GLN A N 1
ATOM 704 C CA . GLN A 1 90 ? -13.373 -10.989 7.865 1.00 71.38 90 GLN A CA 1
ATOM 705 C C . GLN A 1 90 ? -12.774 -11.822 8.997 1.00 71.38 90 GLN A C 1
ATOM 707 O O . GLN A 1 90 ? -11.863 -12.617 8.778 1.00 71.38 90 GLN A O 1
ATOM 712 N N . VAL A 1 91 ? -13.284 -11.621 10.210 1.00 58.84 91 VAL A N 1
ATOM 713 C CA . VAL A 1 91 ? -13.018 -12.533 11.323 1.00 58.84 91 VAL A CA 1
ATOM 714 C C . VAL A 1 91 ? -13.850 -13.781 11.048 1.00 58.84 91 VAL A C 1
ATOM 716 O O . VAL A 1 91 ? -15.071 -13.668 10.946 1.00 58.84 91 VAL A O 1
ATOM 719 N N . ILE A 1 92 ? -13.196 -14.927 10.855 1.00 54.09 92 ILE A N 1
ATOM 720 C CA . ILE A 1 92 ? -13.883 -16.220 10.790 1.00 54.09 92 ILE A CA 1
ATOM 721 C C . ILE A 1 92 ? -14.286 -16.552 12.238 1.00 54.09 92 ILE A C 1
ATOM 723 O O . ILE A 1 92 ? -13.389 -16.570 13.085 1.00 54.09 92 ILE A O 1
ATOM 727 N N . PRO A 1 93 ? -15.591 -16.679 12.543 1.00 48.62 93 PRO A N 1
ATOM 728 C CA . PRO A 1 93 ? -16.075 -16.978 13.889 1.00 48.62 93 PRO A CA 1
ATOM 729 C C . PRO A 1 93 ? -15.739 -18.403 14.335 1.00 48.62 93 PRO A C 1
ATOM 731 O O . PRO A 1 93 ? -15.620 -19.289 13.458 1.00 48.62 93 PRO A O 1
#

Sequence (93 aa):
AFRIRADGTIYIAGFGSMSLLLPAITWAQYEHLRTTYAAGGYSGLVTVGTRTTGDTYANYNAVLRLPTPEEMERQFTHWLGVPLRLTRMQVIP